Protein 8YOZ (pdb70)

InterPro domains:
  IPR027392 Transcription factor zinc-finger [PF13453] (6-44)

Nearest PDB structures (foldseek):
  7aea-assembly1_I  TM=7.384E-01  e=8.088E-01  Homo sapiens
  7fjj-assembly1_I  TM=7.318E-01  e=1.552E+00  Homo sapiens
  6dfa-assembly1_A  TM=6.530E-01  e=5.839E-01  Homo sapiens
  6dfb-assembly1_A  TM=6.591E-01  e=7.100E-01 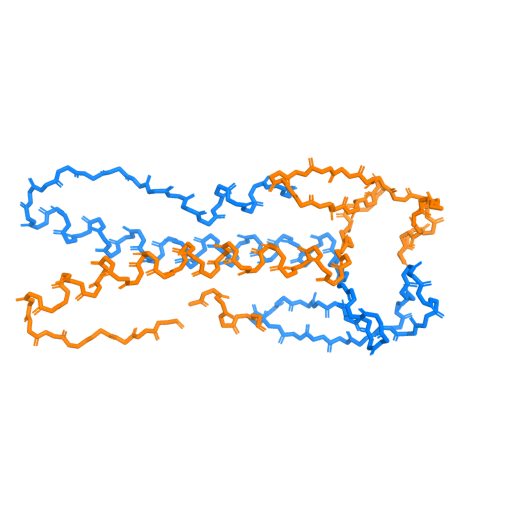 Homo sapiens
  3s3n-assembly1_A-2  TM=4.396E-01  e=8.454E+00  Human spumaretrovirus

Sequence (156 aa):
LLLCPNCQVGMREVERRGVLIDVCPQCGGVWLDKGELEKLLAEAEEVERRYEEELEGFYRKEGKPYKRKKGFMKLFDLFMPLLLCPNCQVGMREVERRGVLIDVCPQCGGVWLDKGELEKLLAEAEEVERRYEEELEGFYRKEGKPYKRKGFMKLF

Solvent-accessible surface area: 8675 Å² total; per-residue (Å²): 198,36,30,0,13,67,29,142,58,53,11,131,122,38,134,59,91,42,3,64,13,10,21,1,88,133,38,18,0,9,0,7,48,87,38,26,3,98,105,8,40,64,36,0,96,60,3,12,104,108,12,2,84,67,0,68,26,34,43,184,121,108,66,57,130,58,141,77,68,96,14,0,25,137,6,0,106,15,59,152,125,76,32,37,7,29,82,37,68,50,49,8,159,104,35,118,48,87,43,5,70,3,5,42,1,100,129,43,13,0,3,0,4,48,102,36,30,28,97,113,6,28,55,73,0,98,117,26,12,68,46,0,19,107,50,2,80,37,26,48,100,115,94,68,117,126,41,90,91,82,26,0,48,66,8,86

Foldseek 3Di:
DDADPPPRDAWDWDADPRQTWTARPPPGDIDGDPVSLVVVLVVLVVVLVVVQVVVVVVCVVVVHDDDRPCVSCVVSVVD/DDFDADPPPRDGWDWDQDPNATWTARPPPGDIDHDPVRVVVVLVVVVVVLVVVQVVVCVVCVVVVHHDDRDDDNVVD

Organism: Thermus thermophilus (strain ATCC 27634 / DSM 579 / HB8) (NCBI:txid300852)

B-factor: mean 45.54, std 9.5, range [27.09, 81.67]

Radius of gyration: 18.36 Å; Cα contacts (8 Å, |Δi|>4): 218; chains: 2; bounding box: 26×29×56 Å

Secondary structure (P-SEA, 3-state):
ccccccccbbbbbbbcccbbbbbccccbbbbbcaaaaaaaaaaaaaaaaaaaaaaaaaaaaacccccccaaaaaaaccc/cbbbbccccccbbbbbbcccbbbbbccccbbbbbcaaaaaaaaaaaaaaaaaaaaaaaaaaaaacbbbbcccccccc

Structure (mmCIF, N/CA/C/O backbone):
data_8YOZ
#
_entry.id   8YOZ
#
_cell.length_a   30.120
_cell.length_b   67.010
_cell.length_c   81.920
_cell.angle_alpha   90.000
_cell.angle_beta   90.000
_cell.angle_gamma   90.000
#
_symmetry.space_group_name_H-M   'P 21 21 21'
#
loop_
_entity.id
_entity.type
_entity.pdbx_description
1 polymer 'Transcription factor zinc-finger domain-containing protein'
2 non-polymer 'ZINC ION'
3 water water
#
loop_
_atom_site.group_PDB
_atom_site.id
_atom_site.type_symbol
_atom_site.label_atom_id
_atom_site.label_alt_id
_atom_site.label_comp_id
_atom_site.label_asym_id
_atom_site.label_entity_id
_atom_site.label_seq_id
_atom_site.pdbx_PDB_ins_code
_atom_site.Cartn_x
_atom_site.Cartn_y
_atom_site.Cartn_z
_atom_site.occupancy
_atom_site.B_iso_or_equiv
_atom_site.auth_seq_id
_atom_site.auth_comp_id
_atom_site.auth_asym_id
_atom_site.auth_atom_id
_atom_site.pdbx_PDB_model_num
ATOM 1 N N . LEU A 1 3 ? -2.62300 -13.16300 35.67500 1.000 57.07119 3 LEU A N 1
ATOM 2 C CA . LEU A 1 3 ? -2.91300 -13.78300 36.96000 1.000 37.96472 3 LEU A CA 1
ATOM 3 C C . LEU A 1 3 ? -4.42400 -13.74900 37.27900 1.000 42.31129 3 LEU A C 1
ATOM 4 O O . LEU A 1 3 ? -4.80500 -13.79300 38.45200 1.000 42.76889 3 LEU A O 1
ATOM 9 N N . LEU A 1 4 ? -5.25500 -13.71900 36.23000 1.000 41.72778 4 LEU A N 1
ATOM 10 C CA . LEU A 1 4 ? -6.71400 -13.67000 36.37000 1.000 40.21641 4 LEU A CA 1
ATOM 11 C C . LEU A 1 4 ? -7.27700 -15.08600 36.36200 1.000 43.70405 4 LEU A C 1
ATOM 12 O O . LEU A 1 4 ? -6.83700 -15.92600 35.57300 1.000 44.77513 4 LEU A O 1
ATOM 17 N N . LEU A 1 5 ? -8.28500 -15.34200 37.20400 1.000 40.58125 5 LEU A N 1
ATOM 18 C CA . LEU A 1 5 ? -8.81300 -16.69100 37.35600 1.000 45.52930 5 LEU A CA 1
ATOM 19 C C . LEU A 1 5 ? -9.91500 -16.98200 36.33700 1.000 37.75324 5 LEU A C 1
ATOM 20 O O . LEU A 1 5 ? -10.82100 -16.16500 36.13400 1.000 43.36054 5 LEU A O 1
ATOM 21 N N . CYS A 1 6 ? -9.84100 -18.16600 35.71500 1.000 44.33564 6 CYS A N 1
ATOM 22 C CA . CYS A 1 6 ? -10.88600 -18.61100 34.78700 1.000 40.22523 6 CYS A CA 1
ATOM 23 C C . CYS A 1 6 ? -12.21200 -18.73600 35.52200 1.000 46.78451 6 CYS A C 1
ATOM 24 O O . CYS A 1 6 ? -12.26800 -19.38800 36.57400 1.000 51.94197 6 CYS A O 1
ATOM 27 N N . PRO A 1 7 ? -13.29600 -18.14200 35.01900 1.000 44.89368 7 PRO A N 1
ATOM 28 C CA . PRO A 1 7 ? -14.58000 -18.29200 35.72000 1.000 45.53592 7 PRO A CA 1
ATOM 29 C C . PRO A 1 7 ? -15.07700 -19.72400 35.75100 1.000 51.27546 7 PRO A C 1
ATOM 30 O O . PRO A 1 7 ? -15.91900 -20.04900 36.59400 1.000 60.01286 7 PRO A O 1
ATOM 34 N N . ASN A 1 8 ? -14.59500 -20.59000 34.86000 1.000 52.80017 8 ASN A N 1
ATOM 35 C CA . ASN A 1 8 ? -14.91500 -22.02300 34.93300 1.000 54.80694 8 ASN A CA 1
ATOM 36 C C . ASN A 1 8 ? -13.96200 -22.72900 35.88300 1.000 55.94305 8 ASN A C 1
ATOM 37 O O . ASN A 1 8 ? -14.36800 -23.24000 36.93500 1.000 65.84273 8 ASN A O 1
ATOM 42 N N . CYS A 1 9 ? -12.69100 -22.77100 35.51700 1.000 52.94755 9 CYS A N 1
ATOM 43 C CA . CYS A 1 9 ? -11.75600 -23.72800 36.06900 1.000 55.71706 9 CYS A CA 1
ATOM 44 C C . CYS A 1 9 ? -11.03500 -23.22500 37.31000 1.000 57.49284 9 CYS A C 1
ATOM 45 O O . CYS A 1 9 ? -10.29100 -24.00100 37.92000 1.000 62.66654 9 CYS A O 1
ATOM 48 N N . GLN A 1 10 ? -11.22800 -21.95900 37.69100 1.000 53.28924 10 GLN A N 1
ATOM 49 C CA . GLN A 1 10 ? -10.57500 -21.38000 38.86900 1.000 59.17107 10 GLN A CA 1
ATOM 50 C C . GLN A 1 10 ? -9.05400 -21.53400 38.81200 1.000 54.01086 10 GLN A C 1
ATOM 51 O O . GLN A 1 10 ? -8.38700 -21.72400 39.83200 1.000 60.70833 10 GLN A O 1
ATOM 57 N N . VAL A 1 11 ? -8.49800 -21.44500 37.60600 1.000 54.26245 11 VAL A N 1
ATOM 58 C CA . VAL A 1 11 ? -7.06500 -21.56200 37.37800 1.000 49.73927 11 VAL A CA 1
ATOM 59 C C . VAL A 1 11 ? -6.57100 -20.31700 36.64600 1.000 51.69137 11 VAL A C 1
ATOM 60 O O . VAL A 1 11 ? -7.35100 -19.53500 36.09900 1.000 45.09237 11 VAL A O 1
ATOM 64 N N . GLY A 1 12 ? -5.25000 -20.14700 36.64400 1.000 45.17913 12 GLY A N 1
ATOM 65 C CA . GLY A 1 12 ? -4.65100 -18.98000 36.01400 1.000 46.45783 12 GLY A CA 1
ATOM 66 C C . GLY A 1 12 ? -4.75100 -19.04000 34.49600 1.000 48.94953 12 GLY A C 1
ATOM 67 O O . GLY A 1 12 ? -4.42200 -20.06100 33.87400 1.000 43.60535 12 GLY A O 1
ATOM 68 N N . MET A 1 13 ? -5.20200 -17.94000 33.88900 1.000 40.70433 13 MET A N 1
ATOM 69 C CA . MET A 1 13 ? -5.32100 -17.86100 32.44200 1.000 42.15731 13 MET A CA 1
ATOM 70 C C . MET A 1 13 ? -4.05800 -17.24600 31.84500 1.000 43.33446 13 MET A C 1
ATOM 71 O O . MET A 1 13 ? -3.37800 -16.44700 32.49100 1.000 46.12125 13 MET A O 1
ATOM 76 N N . ARG A 1 14 ? -3.75600 -17.62800 30.60400 1.000 43.07531 14 ARG A N 1
ATOM 77 C CA . ARG A 1 14 ? -2.57300 -17.17400 29.88200 1.000 40.26566 14 ARG A CA 1
ATOM 78 C C . ARG A 1 14 ? -2.88700 -15.99600 28.96400 1.000 42.48613 14 ARG A C 1
ATOM 79 O O . ARG A 1 14 ? -3.99100 -15.87700 28.42500 1.000 39.85036 14 ARG A O 1
ATOM 87 N N . GLU A 1 15 ? -1.88300 -15.14100 28.76800 1.000 36.64029 15 GLU A N 1
ATOM 88 C CA . GLU A 1 15 ? -2.01700 -13.90400 28.00700 1.000 38.47597 15 GLU A CA 1
ATOM 89 C C . GLU A 1 15 ? -1.52400 -14.09400 26.57800 1.000 40.30363 15 GLU A C 1
ATOM 90 O O . GLU A 1 15 ? -0.38900 -14.54300 26.35500 1.000 37.36034 15 GLU A O 1
ATOM 96 N N . VAL A 1 16 ? -2.36600 -13.70700 25.62200 1.000 33.89554 16 VAL A N 1
ATOM 97 C CA . VAL A 1 16 ? -2.09200 -13.78300 24.19500 1.000 38.09175 16 VAL A CA 1
ATOM 98 C C . VAL A 1 16 ? -2.36100 -12.40600 23.59500 1.000 42.16328 16 VAL A C 1
ATOM 99 O O . VAL A 1 16 ? -3.40700 -11.79700 23.85500 1.000 37.74923 16 VAL A O 1
ATOM 103 N N . GLU A 1 17 ? -1.41000 -11.90100 22.82300 1.000 37.39729 17 GLU A N 1
ATOM 104 C CA . GLU A 1 17 ? -1.50200 -10.58500 22.19600 1.000 34.30779 17 GLU A CA 1
ATOM 105 C C . GLU A 1 17 ? -1.57600 -10.75000 20.68100 1.000 45.09780 17 GLU A C 1
ATOM 106 O O . GLU A 1 17 ? -0.66400 -11.31700 20.06900 1.000 38.03172 17 GLU A O 1
ATOM 112 N N . ARG A 1 18 ? -2.64700 -10.22800 20.08300 1.000 38.15213 18 ARG A N 1
ATOM 113 C CA . ARG A 1 18 ? -2.90000 -10.30200 18.64700 1.000 48.95125 18 ARG A CA 1
ATOM 114 C C . ARG A 1 18 ? -3.26200 -8.90500 18.17100 1.000 47.14744 18 ARG A C 1
ATOM 115 O O . ARG A 1 18 ? -4.24400 -8.32300 18.65100 1.000 41.63442 18 ARG A O 1
ATOM 120 N N . ARG A 1 19 ? -2.45500 -8.36200 17.25500 1.000 50.71770 19 ARG A N 1
ATOM 121 C CA . ARG A 1 19 ? -2.69600 -7.03900 16.68000 1.000 47.87962 19 ARG A CA 1
ATOM 122 C C . ARG A 1 19 ? -2.93900 -6.00100 17.77900 1.000 44.78021 19 ARG A C 1
ATOM 123 O O . ARG A 1 19 ? -3.77000 -5.10100 17.64500 1.000 51.22822 19 ARG A O 1
ATOM 126 N N . GLY A 1 20 ? -2.21900 -6.13500 18.89500 1.000 43.30831 20 GLY A N 1
ATOM 127 C CA . GLY A 1 20 ? -2.38300 -5.22000 20.00400 1.000 45.61022 20 GLY A CA 1
ATOM 128 C C . GLY A 1 20 ? -3.50800 -5.54800 20.97200 1.000 43.54884 20 GLY A C 1
ATOM 129 O O . GLY A 1 20 ? -3.58600 -4.92600 22.03800 1.000 49.55928 20 GLY A O 1
ATOM 130 N N . VAL A 1 21 ? -4.37700 -6.49600 20.64800 1.000 41.23627 21 VAL A N 1
ATOM 131 C CA . VAL A 1 21 ? -5.46100 -6.89000 21.54400 1.000 37.16372 21 VAL A CA 1
ATOM 132 C C . VAL A 1 21 ? -4.94200 -7.96200 22.48500 1.000 37.72285 21 VAL A C 1
ATOM 133 O O . VAL A 1 21 ? -4.42600 -8.98600 22.02900 1.000 38.93099 21 VAL A O 1
ATOM 137 N N . LEU A 1 22 ? -5.09700 -7.74100 23.79400 1.000 34.39954 22 LEU A N 1
ATOM 138 C CA . LEU A 1 22 ? -4.73900 -8.72900 24.80600 1.000 31.83442 22 LEU A CA 1
ATOM 139 C C . LEU A 1 22 ? -5.94400 -9.60800 25.10400 1.000 39.23079 22 LEU A C 1
ATOM 140 O O . LEU A 1 22 ? -6.97600 -9.10100 25.54600 1.000 33.89225 22 LEU A O 1
ATOM 145 N N . ILE A 1 23 ? -5.80800 -10.91500 24.88700 1.000 35.35727 23 ILE A N 1
ATOM 146 C CA . ILE A 1 23 ? -6.87400 -11.87300 25.14000 1.000 35.79227 23 ILE A CA 1
ATOM 147 C C . ILE A 1 23 ? -6.37600 -12.84700 26.20400 1.000 41.18088 23 ILE A C 1
ATOM 148 O O . ILE A 1 23 ? -5.23100 -13.31100 26.13800 1.000 37.71377 23 ILE A O 1
ATOM 153 N N . ASP A 1 24 ? -7.20200 -13.11100 27.21600 1.000 32.07567 24 ASP A N 1
ATOM 154 C CA . ASP A 1 24 ? -6.88000 -14.12200 28.21400 1.000 31.85318 24 ASP A CA 1
ATOM 155 C C . ASP A 1 24 ? -7.51100 -15.44900 27.79800 1.000 39.69687 24 ASP A C 1
ATOM 156 O O . ASP A 1 24 ? -8.70300 -15.50400 27.48300 1.000 35.07232 24 ASP A O 1
ATOM 161 N N . VAL A 1 25 ? -6.71800 -16.52000 27.81000 1.000 37.63856 25 VAL A N 1
ATOM 162 C CA . VAL A 1 25 ? -7.15300 -17.83000 27.32200 1.000 36.77417 25 VAL A CA 1
ATOM 163 C C . VAL A 1 25 ? -6.95900 -18.84800 28.43800 1.000 40.23850 25 VAL A C 1
ATOM 164 O O . VAL A 1 25 ? -5.84100 -19.01300 28.93800 1.000 41.93288 25 VAL A O 1
ATOM 168 N N . CYS A 1 26 ? -8.03200 -19.54200 28.82700 1.000 35.72182 26 CYS A N 1
ATOM 169 C CA . CYS A 1 26 ? -7.86900 -20.63600 29.79100 1.000 37.61505 26 CYS A CA 1
ATOM 170 C C . CYS A 1 26 ? -7.20400 -21.82000 29.09900 1.000 45.36083 26 CYS A C 1
ATOM 171 O O . CYS A 1 26 ? -7.69500 -22.27300 28.05500 1.000 46.03471 26 CYS A O 1
ATOM 174 N N . PRO A 1 27 ? -6.08300 -22.33500 29.61500 1.000 47.77410 27 PRO A N 1
ATOM 175 C CA . PRO A 1 27 ? -5.41900 -23.46400 28.95300 1.000 47.39321 27 PRO A CA 1
ATOM 176 C C . PRO A 1 27 ? -6.09800 -24.79600 29.20700 1.000 49.14724 27 PRO A C 1
ATOM 177 O O . PRO A 1 27 ? -5.77800 -25.77400 28.51700 1.000 54.65250 27 PRO A O 1
ATOM 181 N N . GLN A 1 28 ? -7.01600 -24.86700 30.16900 1.000 42.13339 28 GLN A N 1
ATOM 182 C CA . GLN A 1 28 ? -7.76900 -26.09200 30.41200 1.000 50.69233 28 GLN A CA 1
ATOM 183 C C . GLN A 1 28 ? -8.99800 -26.18700 29.50900 1.000 51.88280 28 GLN A C 1
ATOM 184 O O . GLN A 1 28 ? -9.09000 -27.09700 28.67700 1.000 52.58373 28 GLN A O 1
ATOM 190 N N . CYS A 1 29 ? -9.94500 -25.25100 29.65900 1.000 48.55506 29 CYS A N 1
ATOM 191 C CA . CYS A 1 29 ? -11.21500 -25.30100 28.94300 1.000 44.07557 29 CYS A CA 1
ATOM 192 C C . CYS A 1 29 ? -11.20700 -24.51200 27.64700 1.000 49.73913 29 CYS A C 1
ATOM 193 O O . CYS A 1 29 ? -12.08100 -24.73500 26.79900 1.000 46.90280 29 CYS A O 1
ATOM 196 N N . GLY A 1 30 ? -10.25200 -23.60600 27.46800 1.000 43.98062 30 GLY A N 1
ATOM 197 C CA . GLY A 1 30 ? -10.12900 -22.89700 26.22100 1.000 44.26086 30 GLY A CA 1
ATOM 198 C C . GLY A 1 30 ? -11.06700 -21.73200 26.05300 1.000 39.91352 30 GLY A C 1
ATOM 199 O O . GLY A 1 30 ? -11.12000 -21.16500 24.96000 1.000 42.09643 30 GLY A O 1
ATOM 200 N N . GLY A 1 31 ? -11.81900 -21.36200 27.08600 1.000 38.63070 31 GLY A N 1
ATOM 201 C CA . GLY A 1 31 ? -12.59300 -20.14100 27.02000 1.000 34.98381 31 GLY A CA 1
ATOM 202 C C . GLY A 1 31 ? -11.69300 -18.92500 26.96700 1.000 35.49342 31 GLY A C 1
ATOM 203 O O . GLY A 1 31 ? -10.50500 -18.99100 27.29100 1.000 39.11117 31 GLY A O 1
ATOM 204 N N . VAL A 1 32 ? -12.26900 -17.78800 26.57100 1.000 30.53254 32 VAL A N 1
ATOM 205 C CA . VAL A 1 32 ? -11.51200 -16.54900 26.45200 1.000 33.16974 32 VAL A CA 1
ATOM 206 C C . VAL A 1 32 ? -12.21100 -15.43000 27.20800 1.000 35.88334 32 VAL A C 1
ATOM 207 O O . VAL A 1 32 ? -13.44600 -15.35500 27.24300 1.000 30.60991 32 VAL A O 1
ATOM 211 N N . TRP A 1 33 ? -11.38800 -14.55100 27.80400 1.000 28.67187 33 TRP A N 1
ATOM 212 C CA . TRP A 1 33 ? -11.80700 -13.37100 28.55900 1.000 28.68632 33 TRP A CA 1
ATOM 213 C C . TRP A 1 33 ? -11.21600 -12.13400 27.90000 1.000 31.45223 33 TRP A C 1
ATOM 214 O O . TRP A 1 33 ? -10.00400 -12.08000 27.64700 1.000 29.32461 33 TRP A O 1
ATOM 225 N N . LEU A 1 34 ? -12.05400 -11.14200 27.63100 1.000 27.52273 34 LEU A N 1
ATOM 226 C CA . LEU A 1 34 ? -11.59500 -9.83800 27.15700 1.000 30.28834 34 LEU A CA 1
ATOM 227 C C . LEU A 1 34 ? -12.01400 -8.77400 28.15900 1.000 31.70022 34 LEU A C 1
ATOM 228 O O . LEU A 1 34 ? -13.21000 -8.59400 28.41900 1.000 33.01458 34 LEU A O 1
ATOM 233 N N . ASP A 1 35 ? -11.03500 -8.07300 28.71900 1.000 30.64586 35 ASP A N 1
ATOM 234 C CA . ASP A 1 35 ? -11.35300 -6.88500 29.50100 1.000 33.69378 35 ASP A CA 1
ATOM 235 C C . ASP A 1 35 ? -12.06800 -5.89600 28.58800 1.000 36.76880 35 ASP A C 1
ATOM 236 O O . ASP A 1 35 ? -11.84100 -5.87900 27.38300 1.000 32.36254 35 ASP A O 1
ATOM 241 N N . LYS A 1 36 ? -12.94300 -5.07200 29.17000 1.000 34.90551 36 LYS A N 1
ATOM 242 C CA . LYS A 1 36 ? -13.69800 -4.09800 28.38500 1.000 36.02251 36 LYS A CA 1
ATOM 243 C C . LYS A 1 36 ? -12.79100 -3.28700 27.47000 1.000 35.63698 36 LYS A C 1
ATOM 244 O O . LYS A 1 36 ? -13.12300 -3.05200 26.30300 1.000 35.74118 36 LYS A O 1
ATOM 250 N N . GLY A 1 37 ? -11.63000 -2.86400 27.97700 1.000 36.72485 37 GLY A N 1
ATOM 251 C CA . GLY A 1 37 ? -10.72100 -2.09100 27.14600 1.000 34.51512 37 GLY A CA 1
ATOM 252 C C . GLY A 1 37 ? -10.17000 -2.87300 25.97500 1.000 34.89189 37 GLY A C 1
ATOM 253 O O . GLY A 1 37 ? -9.95100 -2.31000 24.89300 1.000 39.01031 37 GLY A O 1
ATOM 254 N N . GLU A 1 38 ? -9.93100 -4.17100 26.16200 1.000 32.88735 38 GLU A N 1
ATOM 255 C CA . GLU A 1 38 ? -9.42900 -4.98500 25.06000 1.000 35.67633 38 GLU A CA 1
ATOM 256 C C . GLU A 1 38 ? -10.53300 -5.24600 24.04900 1.000 32.62793 38 GLU A C 1
ATOM 257 O O . GLU A 1 38 ? -10.28600 -5.23700 22.84000 1.000 33.79192 38 GLU A O 1
ATOM 263 N N . LEU A 1 39 ? -11.77200 -5.44500 24.52500 1.000 29.37601 39 LEU A N 1
ATOM 264 C CA . LEU A 1 39 ? -12.89700 -5.60200 23.61100 1.000 27.58454 39 LEU A CA 1
ATOM 265 C C . LEU A 1 39 ? -13.05800 -4.37800 22.72600 1.000 32.87197 39 LEU A C 1
ATOM 266 O O . LEU A 1 39 ? -13.33800 -4.50400 21.52600 1.000 34.31969 39 LEU A O 1
ATOM 271 N N . GLU A 1 40 ? -12.89800 -3.18100 23.30200 1.000 31.26327 40 GLU A N 1
ATOM 272 C CA . GLU A 1 40 ? -12.94300 -1.97100 22.49300 1.000 36.48694 40 GLU A CA 1
ATOM 273 C C . GLU A 1 40 ? -11.89900 -2.01700 21.38100 1.000 40.84013 40 GLU A C 1
ATOM 274 O O . GLU A 1 40 ? -12.20500 -1.69300 20.22500 1.000 34.68479 40 GLU A O 1
ATOM 280 N N . LYS A 1 41 ? -10.67200 -2.45900 21.70400 1.000 38.40822 41 LYS A N 1
ATOM 281 C CA . LYS A 1 41 ? -9.61000 -2.52000 20.69800 1.000 32.30248 41 LYS A CA 1
ATOM 282 C C . LYS A 1 41 ? -9.92900 -3.54200 19.62100 1.000 36.19616 41 LYS A C 1
ATOM 283 O O . LYS A 1 41 ? -9.61600 -3.33000 18.44600 1.000 35.12525 41 LYS A O 1
ATOM 289 N N . LEU A 1 42 ? -10.53100 -4.67100 20.00200 1.000 33.52149 42 LEU A N 1
ATOM 290 C CA . LEU A 1 42 ? -10.91300 -5.65700 18.99700 1.000 31.42560 42 LEU A CA 1
ATOM 291 C C . LEU A 1 42 ? -11.94600 -5.09100 18.02800 1.000 36.46008 42 LEU A C 1
ATOM 292 O O . LEU A 1 42 ? -11.84200 -5.29100 16.80900 1.000 35.10295 42 LEU A O 1
ATOM 297 N N . LEU A 1 43 ? -12.93700 -4.36000 18.54400 1.000 36.28377 43 LEU A N 1
ATOM 298 C CA . LEU A 1 43 ? -13.95500 -3.78100 17.67300 1.000 37.23430 43 LEU A CA 1
ATOM 299 C C . LEU A 1 43 ? -13.35900 -2.74200 16.73400 1.000 37.47503 43 LEU A C 1
ATOM 300 O O . LEU A 1 43 ? -13.76100 -2.64300 15.56500 1.000 37.62521 43 LEU A O 1
ATOM 305 N N . ALA A 1 44 ? -12.39000 -1.96900 17.21700 1.000 37.35985 44 ALA A N 1
ATOM 306 C CA . ALA A 1 44 ? -11.72700 -0.99000 16.36000 1.000 40.50414 44 ALA A CA 1
ATOM 307 C C . ALA A 1 44 ? -10.93500 -1.67000 15.25000 1.000 39.34809 44 ALA A C 1
ATOM 308 O O . ALA A 1 44 ? -10.88300 -1.16500 14.12400 1.000 39.03932 44 ALA A O 1
ATOM 310 N N . GLU A 1 45 ? -10.28600 -2.80100 15.55100 1.000 37.81424 45 GLU A N 1
ATOM 311 C CA . GLU A 1 45 ? -9.52100 -3.50400 14.51900 1.000 40.12959 45 GLU A CA 1
ATOM 312 C C . GLU A 1 45 ? -10.43300 -4.13300 13.47200 1.000 41.34366 45 GLU A C 1
ATOM 313 O O . GLU A 1 45 ? -10.11900 -4.10900 12.27600 1.000 38.52097 45 GLU A O 1
ATOM 319 N N . ALA A 1 46 ? -11.54600 -4.73100 13.89500 1.000 38.16312 46 ALA A N 1
ATOM 320 C CA . ALA A 1 46 ? -12.48400 -5.27700 12.92000 1.000 39.11593 46 ALA A CA 1
ATOM 321 C C . ALA A 1 46 ? -13.00400 -4.17900 12.00700 1.000 39.94578 46 ALA A C 1
ATOM 322 O O . ALA A 1 46 ? -13.21900 -4.40100 10.80900 1.000 35.75724 46 ALA A O 1
ATOM 324 N N . GLU A 1 47 ? -13.20100 -2.98100 12.55700 1.000 35.80799 47 GLU A N 1
ATOM 325 C CA . GLU A 1 47 ? -13.68300 -1.87000 11.74900 1.000 39.00722 47 GLU A CA 1
ATOM 326 C C . GLU A 1 47 ? -12.64800 -1.45000 10.71800 1.000 40.00277 47 GLU A C 1
ATOM 327 O O . GLU A 1 47 ? -13.00000 -1.12600 9.58000 1.000 38.89993 47 GLU A O 1
ATOM 333 N N . GLU A 1 48 ? -11.36400 -1.46900 11.08500 1.000 35.59805 48 GLU A N 1
ATOM 334 C CA . GLU A 1 48 ? -10.33100 -1.09200 10.12000 1.000 38.04564 48 GLU A CA 1
ATOM 335 C C . GLU A 1 48 ? -10.17800 -2.14600 9.02700 1.000 41.73475 48 GLU A C 1
ATOM 336 O O . GLU A 1 48 ? -9.98900 -1.81000 7.84500 1.000 38.93859 48 GLU A O 1
ATOM 342 N N . VAL A 1 49 ? -10.25100 -3.42800 9.39400 1.000 36.51760 49 VAL A N 1
ATOM 343 C CA . VAL A 1 49 ? -10.18200 -4.48700 8.38800 1.000 36.38782 49 VAL A CA 1
ATOM 344 C C . VAL A 1 49 ? -11.35800 -4.37500 7.42400 1.000 40.84385 49 VAL A C 1
ATOM 345 O O . VAL A 1 49 ? -11.19500 -4.45400 6.20000 1.000 38.26252 49 VAL A O 1
ATOM 349 N N . GLU A 1 50 ? -12.56300 -4.18100 7.96600 1.000 33.71862 50 GLU A N 1
ATOM 350 C CA . GLU A 1 50 ? -13.73300 -4.00400 7.11300 1.000 38.30778 50 GLU A CA 1
ATOM 351 C C . GLU A 1 50 ? -13.58600 -2.78100 6.21100 1.000 38.10180 50 GLU A C 1
ATOM 352 O O . GLU A 1 50 ? -13.90000 -2.84000 5.01600 1.000 38.35839 50 GLU A O 1
ATOM 358 N N . ARG A 1 51 ? -13.12300 -1.66000 6.77100 1.000 33.26300 51 ARG A N 1
ATOM 359 C CA . ARG A 1 51 ? -12.98000 -0.42900 5.99400 1.000 39.97136 51 ARG A CA 1
ATOM 360 C C . ARG A 1 51 ? -12.04900 -0.61600 4.80400 1.000 41.94959 51 ARG A C 1
ATOM 361 O O . ARG A 1 51 ? -12.30400 -0.07200 3.72600 1.000 40.17938 51 ARG A O 1
ATOM 369 N N . ARG A 1 52 ? -10.95700 -1.37500 4.97700 1.000 40.05726 52 ARG A N 1
ATOM 370 C CA . ARG A 1 52 ? -10.00800 -1.55000 3.88000 1.000 41.63660 52 ARG A CA 1
ATOM 371 C C . ARG A 1 52 ? -10.61700 -2.36300 2.74200 1.000 43.22500 52 ARG A C 1
ATOM 372 O O . ARG A 1 52 ? -10.39100 -2.05300 1.56100 1.000 39.17764 52 ARG A O 1
ATOM 380 N N . TYR A 1 53 ? -11.39200 -3.40500 3.07200 1.000 39.48880 53 TYR A N 1
ATOM 381 C CA . TYR A 1 53 ? -12.07200 -4.18300 2.03600 1.000 40.54050 53 TYR A CA 1
ATOM 382 C C . TYR A 1 53 ? -13.10500 -3.34400 1.29200 1.000 40.14719 53 TYR A C 1
ATOM 383 O O . TYR A 1 53 ? -13.21400 -3.42500 0.06200 1.000 38.26969 53 TYR A O 1
ATOM 392 N N . GLU A 1 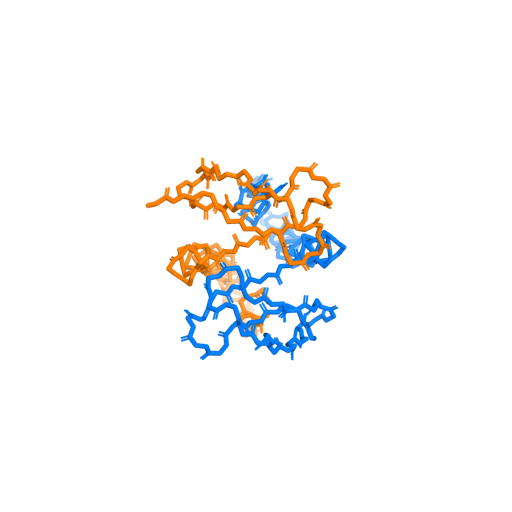54 ? -13.88400 -2.54500 2.02400 1.000 33.57196 54 GLU A N 1
ATOM 393 C CA . GLU A 1 54 ? -15.00900 -1.83900 1.42000 1.000 39.43868 54 GLU A CA 1
ATOM 394 C C . GLU A 1 54 ? -14.53100 -0.69300 0.53500 1.000 43.06137 54 GLU A C 1
ATOM 395 O O . GLU A 1 54 ? -15.15100 -0.39400 -0.49500 1.000 40.27406 54 GLU A O 1
ATOM 401 N N . GLU A 1 55 ? -13.43500 -0.03200 0.91900 1.000 41.38653 55 GLU A N 1
ATOM 402 C CA . GLU A 1 55 ? -12.90900 1.04100 0.07600 1.000 43.43661 55 GLU A CA 1
ATOM 403 C C . GLU A 1 55 ? -12.34900 0.49900 -1.23400 1.000 39.55601 55 GLU A C 1
ATOM 404 O O . GLU A 1 55 ? -12.56100 1.09900 -2.29400 1.000 40.89755 55 GLU A O 1
ATOM 410 N N . GLU A 1 56 ? -11.61600 -0.61900 -1.18700 1.000 39.85595 56 GLU A N 1
ATOM 411 C CA . GLU A 1 56 ? -11.14500 -1.22400 -2.43400 1.000 41.04866 56 GLU A CA 1
ATOM 412 C C . GLU A 1 56 ? -12.31500 -1.62700 -3.32900 1.000 42.19633 56 GLU A C 1
ATOM 413 O O . GLU A 1 56 ? -12.30200 -1.36200 -4.53500 1.000 41.13193 56 GLU A O 1
ATOM 419 N N . LEU A 1 57 ? -13.34500 -2.26100 -2.76100 1.000 38.55830 57 LEU A N 1
ATOM 420 C CA . LEU A 1 57 ? -14.50300 -2.64700 -3.57900 1.000 39.08119 57 LEU A CA 1
ATOM 421 C C . LEU A 1 57 ? -15.25300 -1.42800 -4.11100 1.000 40.96307 57 LEU A C 1
ATOM 422 O O . LEU A 1 57 ? -15.74200 -1.44100 -5.24700 1.000 41.72212 57 LEU A O 1
ATOM 427 N N . GLU A 1 58 ? -15.37100 -0.37100 -3.30500 1.000 41.54407 58 GLU A N 1
ATOM 428 C CA . GLU A 1 58 ? -16.03400 0.85000 -3.76300 1.000 41.64563 58 GLU A CA 1
ATOM 429 C C . GLU A 1 58 ? -15.34500 1.42200 -4.98400 1.000 43.69723 58 GLU A C 1
ATOM 430 O O . GLU A 1 58 ? -16.00300 1.92100 -5.90400 1.000 42.34141 58 GLU A O 1
ATOM 436 N N . GLY A 1 59 ? -14.01600 1.35500 -5.01200 1.000 43.09815 59 GLY A N 1
ATOM 437 C CA . GLY A 1 59 ? -13.29400 1.83000 -6.17900 1.000 40.69441 59 GLY A CA 1
ATOM 438 C C . GLY A 1 59 ? -13.55700 0.99800 -7.41900 1.000 41.80964 59 GLY A C 1
ATOM 439 O O . GLY A 1 59 ? -13.77300 1.54600 -8.50100 1.000 45.47350 59 GLY A O 1
ATOM 440 N N . PHE A 1 60 ? -13.54400 -0.33200 -7.28500 1.000 41.08693 60 PHE A N 1
ATOM 441 C CA . PHE A 1 60 ? -13.76200 -1.18600 -8.45400 1.000 42.33422 60 PHE A CA 1
ATOM 442 C C . PHE A 1 60 ? -15.14400 -0.96300 -9.06300 1.000 43.12583 60 PHE A C 1
ATOM 443 O O . PHE A 1 60 ? -15.28900 -0.89100 -10.29300 1.000 44.79638 60 PHE A O 1
ATOM 451 N N . TYR A 1 61 ? -16.17200 -0.87400 -8.22000 1.000 41.54315 61 TYR A N 1
ATOM 452 C CA . TYR A 1 61 ? -17.53200 -0.63600 -8.70700 1.000 42.31016 61 TYR A CA 1
ATOM 453 C C . TYR A 1 61 ? -17.64700 0.72800 -9.36900 1.000 43.81710 61 TYR A C 1
ATOM 454 O O . TYR A 1 61 ? -18.34500 0.88100 -10.38200 1.000 50.33140 61 TYR A O 1
ATOM 463 N N . ARG A 1 62 ? -16.98600 1.73800 -8.80200 1.000 42.86025 62 ARG A N 1
ATOM 464 C CA . ARG A 1 62 ? -17.04100 3.07200 -9.39100 1.000 46.72298 62 ARG A CA 1
ATOM 465 C C . ARG A 1 62 ? -16.40100 3.09200 -10.77100 1.000 49.13910 62 ARG A C 1
ATOM 466 O O . ARG A 1 62 ? -16.89800 3.76200 -11.68200 1.000 49.88597 62 ARG A O 1
ATOM 474 N N . LYS A 1 63 ? -15.29000 2.37100 -10.95000 1.000 45.09854 63 LYS A N 1
ATOM 475 C CA . LYS A 1 63 ? -14.66900 2.34900 -12.27200 1.000 49.23585 63 LYS A CA 1
ATOM 476 C C . LYS A 1 63 ? -15.49700 1.56600 -13.29000 1.000 51.79746 63 LYS A C 1
ATOM 477 O O . LYS A 1 63 ? -15.39000 1.83000 -14.49200 1.000 54.61165 63 LYS A O 1
ATOM 481 N N . GLU A 1 64 ? -16.31800 0.62000 -12.84800 1.000 52.37317 64 GLU A N 1
ATOM 482 C CA . GLU A 1 64 ? -17.19600 -0.12300 -13.74500 1.000 54.08262 64 GLU A CA 1
ATOM 483 C C . GLU A 1 64 ? -18.57300 0.51700 -13.88400 1.000 52.74197 64 GLU A C 1
ATOM 484 O O . GLU A 1 64 ? -19.41000 0.00300 -14.63300 1.000 58.25778 64 GLU A O 1
ATOM 490 N N . GLY A 1 65 ? -18.82500 1.60800 -13.16200 1.000 54.17802 65 GLY A N 1
ATOM 491 C CA . GLY A 1 65 ? -20.11400 2.27500 -13.18800 1.000 52.70911 65 GLY A CA 1
ATOM 492 C C . GLY A 1 65 ? -21.25900 1.42900 -12.68800 1.000 54.01466 65 GLY A C 1
ATOM 493 O O . GLY A 1 65 ? -22.38400 1.57300 -13.18000 1.000 55.75047 65 GLY A O 1
ATOM 494 N N . LYS A 1 66 ? -21.00200 0.53000 -11.73600 1.000 48.39906 66 LYS A N 1
ATOM 495 C CA . LYS A 1 66 ? -22.08000 -0.25800 -11.14900 1.000 53.64564 66 LYS A CA 1
ATOM 496 C C . LYS A 1 66 ? -22.40500 0.24300 -9.75000 1.000 48.81992 66 LYS A C 1
ATOM 497 O O . LYS A 1 66 ? -21.49300 0.58900 -8.98600 1.000 47.63561 66 LYS A O 1
ATOM 500 N N . PRO A 1 67 ? -23.69200 0.31600 -9.40600 1.000 46.33266 67 PRO A N 1
ATOM 501 C CA . PRO A 1 67 ? -24.07400 0.76200 -8.05900 1.000 43.28878 67 PRO A CA 1
ATOM 502 C C . PRO A 1 67 ? -23.55700 -0.17300 -6.97600 1.000 45.81643 67 PRO A C 1
ATOM 503 O O . PRO A 1 67 ? -23.49900 -1.39200 -7.15500 1.000 46.64605 67 PRO A O 1
ATOM 507 N N . TYR A 1 68 ? -23.20400 0.41500 -5.83100 1.000 40.74843 68 TYR A N 1
ATOM 508 C CA . TYR A 1 68 ? -22.67000 -0.35800 -4.71200 1.000 39.57257 68 TYR A CA 1
ATOM 509 C C . TYR A 1 68 ? -23.10200 0.24700 -3.38200 1.000 41.16705 68 TYR A C 1
ATOM 510 O O . TYR A 1 68 ? -22.96300 1.45700 -3.17000 1.000 41.57510 68 TYR A O 1
ATOM 519 N N . LYS A 1 69 ? -23.60200 -0.61200 -2.48700 1.000 43.11305 69 LYS A N 1
ATOM 520 C CA . LYS A 1 69 ? -23.92100 -0.27700 -1.10100 1.000 40.02750 69 LYS A CA 1
ATOM 521 C C . LYS A 1 69 ? -23.08800 -1.14800 -0.17300 1.000 42.09611 69 LYS A C 1
ATOM 522 O O . LYS A 1 69 ? -23.07800 -2.37600 -0.31900 1.000 40.68808 69 LYS A O 1
ATOM 526 N N . ARG A 1 70 ? -22.40800 -0.51700 0.78300 1.000 39.15593 70 ARG A N 1
ATOM 527 C CA . ARG A 1 70 ? -21.48800 -1.23200 1.65700 1.000 43.69820 70 ARG A CA 1
ATOM 528 C C . ARG A 1 70 ? -22.21300 -2.35400 2.39300 1.000 48.10790 70 ARG A C 1
ATOM 529 O O . ARG A 1 70 ? -23.36800 -2.20700 2.79800 1.000 46.78642 70 ARG A O 1
ATOM 537 N N . LYS A 1 71 ? -21.53400 -3.49700 2.52500 1.000 41.08458 71 LYS A N 1
ATOM 538 C CA . LYS A 1 71 ? -22.09400 -4.70200 3.12500 1.000 41.54669 71 LYS A CA 1
ATOM 539 C C . LYS A 1 71 ? -22.02100 -4.66700 4.64300 1.000 45.18518 71 LYS A C 1
ATOM 540 O O . LYS A 1 71 ? -22.85000 -5.29100 5.31200 1.000 46.63493 71 LYS A O 1
ATOM 546 N N . LYS A 1 72 ? -21.03600 -3.94800 5.18100 1.000 40.30425 72 LYS A N 1
ATOM 547 C CA . LYS A 1 72 ? -20.78100 -3.84200 6.62600 1.000 42.97138 72 LYS A CA 1
ATOM 548 C C . LYS A 1 72 ? -20.84800 -5.20800 7.31700 1.000 46.20570 72 LYS A C 1
ATOM 549 O O . LYS A 1 72 ? -21.47400 -5.36900 8.36800 1.000 42.91158 72 LYS A O 1
ATOM 555 N N . GLY A 1 73 ? -20.16000 -6.19400 6.73900 1.000 38.19242 73 GLY A N 1
ATOM 556 C CA . GLY A 1 73 ? -20.34900 -7.57300 7.16800 1.000 40.67600 73 GLY A CA 1
ATOM 557 C C . GLY A 1 73 ? -19.72700 -7.88400 8.51500 1.000 42.15248 73 GLY A C 1
ATOM 558 O O . GLY A 1 73 ? -20.26600 -8.68700 9.28400 1.000 41.56467 73 GLY A O 1
ATOM 559 N N . PHE A 1 74 ? -18.58000 -7.27800 8.81800 1.000 36.98301 74 PHE A N 1
ATOM 560 C CA . PHE A 1 74 ? -17.94400 -7.53900 10.10800 1.000 40.41520 74 PHE A CA 1
ATOM 561 C C . PHE A 1 74 ? -18.71600 -6.89200 11.24100 1.000 45.94127 74 PHE A C 1
ATOM 562 O O . PHE A 1 74 ? -18.95500 -7.51300 12.28400 1.000 45.92669 74 PHE A O 1
ATOM 570 N N . MET A 1 75 ? -19.09600 -5.62900 11.06600 1.000 47.09385 75 MET A N 1
ATOM 571 C CA . MET A 1 75 ? -19.67900 -4.90800 12.18800 1.000 44.64249 75 MET A CA 1
ATOM 572 C C . MET A 1 75 ? -21.10000 -5.38800 12.45300 1.000 44.68205 75 MET A C 1
ATOM 573 O O . MET A 1 75 ? -21.57600 -5.30900 13.58700 1.000 49.32570 75 MET A O 1
ATOM 578 N N . LYS A 1 76 ? -21.78100 -5.91200 11.42900 1.000 43.07407 76 LYS A N 1
ATOM 579 C CA . LYS A 1 76 ? -23.06600 -6.56400 11.65900 1.000 46.34089 76 LYS A CA 1
ATOM 580 C C . LYS A 1 76 ? -22.91400 -7.75000 12.60100 1.000 50.90377 76 LYS A C 1
ATOM 581 O O . LYS A 1 76 ? -23.75900 -7.97000 13.47700 1.000 50.43919 76 LYS A O 1
ATOM 587 N N . LEU A 1 77 ? -21.84100 -8.52400 12.44000 1.000 48.56425 77 LEU A N 1
ATOM 588 C CA . LEU A 1 77 ? -21.57600 -9.61100 13.37500 1.000 47.73068 77 LEU A CA 1
ATOM 589 C C . LEU A 1 77 ? -21.10400 -9.07700 14.72300 1.000 47.23302 77 LEU A C 1
ATOM 590 O O . LEU A 1 77 ? -21.61700 -9.47900 15.77400 1.000 45.78239 77 LEU A O 1
ATOM 595 N N . PHE A 1 78 ? -20.14600 -8.14400 14.71800 1.000 37.41025 78 PHE A N 1
ATOM 596 C CA . PHE A 1 78 ? -19.51900 -7.73800 15.98100 1.000 46.31627 78 PHE A CA 1
ATOM 597 C C . PHE A 1 78 ? -20.30500 -6.68600 16.76200 1.000 45.48455 78 PHE A C 1
ATOM 598 O O . PHE A 1 78 ? -19.94300 -6.40400 17.91100 1.000 53.40280 78 PHE A O 1
ATOM 606 N N . ASP A 1 79 ? -21.37500 -6.11500 16.20100 1.000 48.35279 79 ASP A N 1
ATOM 60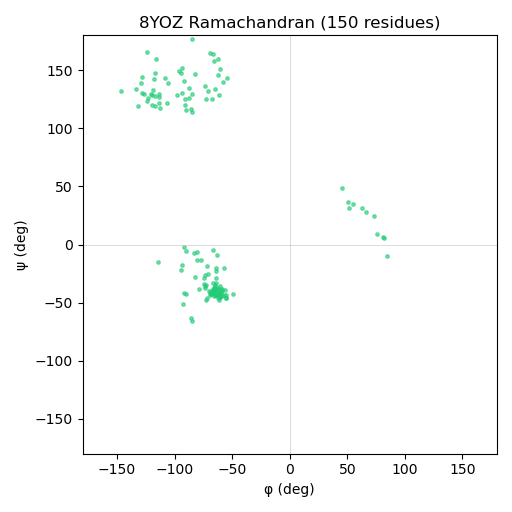7 C CA . ASP A 1 79 ? -22.22000 -5.23800 17.00700 1.000 54.96371 79 ASP A CA 1
ATOM 608 C C . ASP A 1 79 ? -22.95100 -5.99800 18.10900 1.000 48.06020 79 ASP A C 1
ATOM 609 O O . ASP A 1 79 ? -23.63700 -5.36900 18.91900 1.000 52.96523 79 ASP A O 1
ATOM 614 N N . LEU A 1 80 ? -22.82200 -7.32900 18.15400 1.000 48.39779 80 LEU A N 1
ATOM 615 C CA . LEU A 1 80 ? -23.32400 -8.10900 19.27700 1.000 48.07117 80 LEU A CA 1
ATOM 616 C C . LEU A 1 80 ? -22.62100 -7.74400 20.57800 1.000 52.86390 80 LEU A C 1
ATOM 617 O O . LEU A 1 80 ? -23.02500 -8.22500 21.64600 1.000 55.02351 80 LEU A O 1
ATOM 622 N N . PHE A 1 81 ? -21.56400 -6.94600 20.51600 1.000 50.52660 81 PHE A N 1
ATOM 623 C CA . PHE A 1 81 ? -20.91900 -6.43000 21.71800 1.000 47.63755 81 PHE A CA 1
ATOM 624 C C . PHE A 1 81 ? -21.33000 -4.98000 21.97100 1.000 57.45641 81 PHE A C 1
ATOM 625 O O . PHE A 1 81 ? -21.41600 -4.54200 23.12400 1.000 58.16820 81 PHE A O 1
ATOM 633 N N . MET B 1 1 ? -26.04100 -25.37500 36.47800 1.000 69.14979 1 MET B N 1
ATOM 634 C CA . MET B 1 1 ? -25.86500 -24.26100 35.54500 1.000 70.45404 1 MET B CA 1
ATOM 635 C C . MET B 1 1 ? -26.06900 -22.86700 36.16200 1.000 65.04396 1 MET B C 1
ATOM 636 O O . MET B 1 1 ? -26.97400 -22.14800 35.75300 1.000 64.85395 1 MET B O 1
ATOM 638 N N . PRO B 1 2 ? -25.21700 -22.46900 37.13900 1.000 69.48266 2 PRO B N 1
ATOM 639 C CA . PRO B 1 2 ? -25.32500 -21.10500 37.68300 1.000 60.29374 2 PRO B CA 1
ATOM 640 C C . PRO B 1 2 ? -24.57000 -20.04600 36.87900 1.000 64.31036 2 PRO B C 1
ATOM 641 O O . PRO B 1 2 ? -23.90100 -20.35900 35.88700 1.000 62.33287 2 PRO B O 1
ATOM 645 N N . LEU B 1 3 ? -24.68700 -18.78300 37.29800 1.000 63.67931 3 LEU B N 1
ATOM 646 C CA . LEU B 1 3 ? -23.96700 -17.68100 36.66800 1.000 56.58598 3 LEU B CA 1
ATOM 647 C C . LEU B 1 3 ? -22.47100 -17.79000 36.95100 1.000 51.52528 3 LEU B C 1
ATOM 648 O O . LEU B 1 3 ? -22.04200 -18.51900 37.84300 1.000 48.79154 3 LEU B O 1
ATOM 650 N N . LEU B 1 4 ? -21.67800 -17.04000 36.17900 1.000 50.81523 4 LEU B N 1
ATOM 651 C CA . LEU B 1 4 ? -20.21800 -17.07500 36.23100 1.000 46.12224 4 LEU B CA 1
ATOM 652 C C . LEU B 1 4 ? -19.67200 -15.79800 36.85900 1.000 40.80918 4 LEU B C 1
ATOM 653 O O . LEU B 1 4 ? -20.19800 -14.70700 36.62000 1.000 48.97571 4 LEU B O 1
ATOM 658 N N . LEU B 1 5 ? -18.60200 -15.93000 37.63400 1.000 42.02902 5 LEU B N 1
ATOM 659 C CA . LEU B 1 5 ? -18.03300 -14.80700 38.37500 1.000 42.61272 5 LEU B CA 1
ATOM 660 C C . LEU B 1 5 ? -16.96800 -14.08900 37.54700 1.000 36.34296 5 LEU B C 1
ATOM 661 O O . LEU B 1 5 ? -16.00900 -14.71100 37.08100 1.000 43.52616 5 LEU B O 1
ATOM 662 N N . CYS B 1 6 ? -17.14100 -12.77500 37.37800 1.000 36.89157 6 CYS B N 1
ATOM 663 C CA . CYS B 1 6 ? -16.185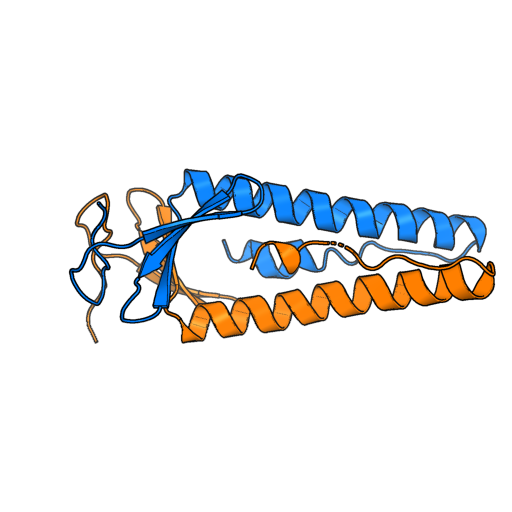00 -11.96400 36.65200 1.000 36.42068 6 CYS B CA 1
ATOM 664 C C . CYS B 1 6 ? -14.81800 -12.17400 37.29300 1.000 43.00826 6 CYS B C 1
ATOM 665 O O . CYS B 1 6 ? -14.74800 -12.33000 38.51500 1.000 44.39341 6 CYS B O 1
ATOM 668 N N . PRO B 1 7 ? -13.72000 -12.20900 36.53300 1.000 38.50326 7 PRO B N 1
ATOM 669 C CA . PRO B 1 7 ? -12.40900 -12.34200 37.18700 1.000 45.30279 7 PRO B CA 1
ATOM 670 C C . PRO B 1 7 ? -11.86000 -11.03500 37.73900 1.000 46.70393 7 PRO B C 1
ATOM 671 O O . PRO B 1 7 ? -10.90200 -11.07000 38.53200 1.000 54.61877 7 PRO B O 1
ATOM 675 N N . ASN B 1 8 ? -12.44300 -9.89300 37.36800 1.000 43.23911 8 ASN B N 1
ATOM 676 C CA . ASN B 1 8 ? -12.04400 -8.58400 37.88300 1.000 43.12669 8 ASN B CA 1
ATOM 677 C C . ASN B 1 8 ? -12.85700 -8.15000 39.10400 1.000 50.18875 8 ASN B C 1
ATOM 678 O O . ASN B 1 8 ? -12.29400 -7.78700 40.14800 1.000 51.42300 8 ASN B O 1
ATOM 683 N N . CYS B 1 9 ? -14.19000 -8.21000 38.98700 1.000 47.29967 9 CYS B N 1
ATOM 684 C CA . CYS B 1 9 ? -15.11700 -7.65200 39.96700 1.000 44.90239 9 CYS B CA 1
ATOM 685 C C . CYS B 1 9 ? -15.61400 -8.64600 41.00600 1.000 45.42227 9 CYS B C 1
ATOM 686 O O . CYS B 1 9 ? -16.11200 -8.22100 42.06000 1.000 51.45212 9 CYS B O 1
ATOM 689 N N . GLN B 1 10 ? -15.55900 -9.94900 40.73000 1.000 43.21129 10 GLN B N 1
ATOM 690 C CA . GLN B 1 10 ? -16.09500 -10.96000 41.65300 1.000 48.39835 10 GLN B CA 1
ATOM 691 C C . GLN B 1 10 ? -17.61300 -10.87900 41.81000 1.000 47.39651 10 GLN B C 1
ATOM 692 O O . GLN B 1 10 ? -18.16600 -11.27000 42.84200 1.000 50.83722 10 GLN B O 1
ATOM 693 N N . VAL B 1 11 ? -18.30400 -10.38800 40.78400 1.000 47.03249 11 VAL B N 1
ATOM 694 C CA . VAL B 1 11 ? -19.75500 -10.29500 40.77600 1.000 48.57242 11 VAL B CA 1
ATOM 695 C C . VAL B 1 11 ? -20.27900 -11.20000 39.66500 1.000 44.29727 11 VAL B C 1
ATOM 696 O O . VAL B 1 11 ? -19.56100 -11.53900 38.72400 1.000 39.30950 11 VAL B O 1
ATOM 700 N N . GLY B 1 12 ? -21.55200 -11.57100 39.77400 1.000 41.00945 12 GLY B N 1
ATOM 701 C CA . GLY B 1 12 ? -22.13200 -12.52200 38.83500 1.000 42.03176 12 GLY B CA 1
ATOM 702 C C . GLY B 1 12 ? -22.37400 -11.89500 37.46300 1.000 40.47485 12 GLY B C 1
ATOM 703 O O . GLY B 1 12 ? -22.87600 -10.77000 37.35900 1.000 40.00144 12 GLY B O 1
ATOM 704 N N . MET B 1 13 ? -22.02000 -12.62800 36.40400 1.000 35.83070 13 MET B N 1
ATOM 705 C CA . MET B 1 13 ? -22.07700 -12.09200 35.04700 1.000 33.74510 13 MET B CA 1
ATOM 706 C C . MET B 1 13 ? -23.39300 -12.44700 34.35100 1.000 36.10921 13 MET B C 1
ATOM 707 O O . MET B 1 13 ? -23.97100 -13.51900 34.55100 1.000 40.83757 13 MET B O 1
ATOM 712 N N . ARG B 1 14 ? -23.83500 -11.53600 33.49800 1.000 32.54295 14 ARG B N 1
ATOM 713 C CA . ARG B 1 14 ? -25.08300 -11.65500 32.76100 1.000 32.54155 14 ARG B CA 1
ATOM 714 C C . ARG B 1 14 ? -24.86300 -12.47700 31.49500 1.000 36.87958 14 ARG B C 1
ATOM 715 O O . ARG B 1 14 ? -23.94600 -12.18200 30.72800 1.000 35.03228 14 ARG B O 1
ATOM 723 N N . GLU B 1 15 ? -25.70200 -13.48900 31.26000 1.000 35.00405 15 GLU B N 1
ATOM 724 C CA . GLU B 1 15 ? -25.57900 -14.32900 30.06900 1.000 34.22141 15 GLU B CA 1
ATOM 725 C C . GLU B 1 15 ? -26.69300 -14.00000 29.08300 1.000 38.40713 15 GLU B C 1
ATOM 726 O O . GLU B 1 15 ? -27.87200 -14.11400 29.42200 1.000 35.95905 15 GLU B O 1
ATOM 732 N N . VAL B 1 16 ? -26.32200 -13.60900 27.86200 1.000 33.90643 16 VAL B N 1
ATOM 733 C CA . VAL B 1 16 ? -27.26800 -13.18400 26.82300 1.000 33.69402 16 VAL B CA 1
ATOM 734 C C . VAL B 1 16 ? -26.92800 -13.85300 25.49900 1.000 39.30578 16 VAL B C 1
ATOM 735 O O . VAL B 1 16 ? -25.77700 -13.80800 25.06000 1.000 32.85099 16 VAL B O 1
ATOM 739 N N . GLU B 1 17 ? -27.94100 -14.38900 24.81500 1.000 33.66508 17 GLU B N 1
ATOM 740 C CA . GLU B 1 17 ? -27.73400 -14.94800 23.48600 1.000 37.34593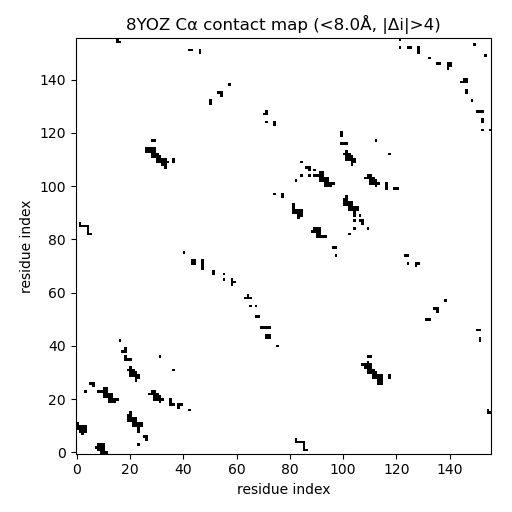 17 GLU B CA 1
ATOM 741 C C . GLU B 1 17 ? -27.95000 -13.85400 22.44100 1.000 40.13972 17 GLU B C 1
ATOM 742 O O . GLU B 1 17 ? -29.05900 -13.32800 22.31500 1.000 37.49390 17 GLU B O 1
ATOM 748 N N . ARG B 1 18 ? -26.88900 -13.51000 21.70100 1.000 37.35389 18 ARG B N 1
ATOM 749 C CA . ARG B 1 18 ? -26.92000 -12.47900 20.66300 1.000 36.57357 18 ARG B CA 1
ATOM 750 C C . ARG B 1 18 ? -26.38900 -13.06500 19.36200 1.000 44.67297 18 ARG B C 1
ATOM 751 O O . ARG B 1 18 ? -25.31000 -13.66400 19.34800 1.000 36.21952 18 ARG B O 1
ATOM 755 N N . ARG B 1 19 ? -27.14400 -12.88800 18.26600 1.000 42.14377 19 ARG B N 1
ATOM 756 C CA . ARG B 1 19 ? -26.78500 -13.47200 16.97100 1.000 42.93960 19 ARG B CA 1
ATOM 757 C C . ARG B 1 19 ? -26.50500 -14.97000 17.08800 1.000 39.48037 19 ARG B C 1
ATOM 758 O O . ARG B 1 19 ? -25.68300 -15.51600 16.35400 1.000 42.64409 19 ARG B O 1
ATOM 761 N N . GLY B 1 20 ? -27.18500 -15.64900 18.01300 1.000 40.11612 20 GLY B N 1
ATOM 762 C CA . GLY B 1 20 ? -26.99900 -17.07500 18.19400 1.000 39.53607 20 GLY B CA 1
ATOM 763 C C . GLY B 1 20 ? -25.79900 -17.47400 19.02300 1.000 36.20412 20 GLY B C 1
ATOM 764 O O . GLY B 1 20 ? -25.53000 -18.67700 19.15400 1.000 39.53025 20 GLY B O 1
ATOM 765 N N . VAL B 1 21 ? -25.08500 -16.51300 19.60500 1.000 35.70387 21 VAL B N 1
ATOM 766 C CA . VAL B 1 21 ? -23.86600 -16.76800 20.37900 1.000 34.52623 21 VAL B CA 1
ATOM 767 C C . VAL B 1 21 ? -24.13300 -16.40400 21.83400 1.000 31.26269 21 VAL B C 1
ATOM 768 O O . VAL B 1 21 ? -24.60000 -15.29400 22.11300 1.000 36.34613 21 VAL B O 1
ATOM 772 N N . LEU B 1 22 ? -23.80600 -17.31500 22.75500 1.000 29.77415 22 LEU B N 1
ATOM 773 C CA . LEU B 1 22 ? -23.98700 -17.06500 24.18800 1.000 30.85103 22 LEU B CA 1
ATOM 774 C C . LEU B 1 22 ? -22.76800 -16.31300 24.71300 1.000 36.64403 22 LEU B C 1
ATOM 775 O O . LEU B 1 22 ? -21.65500 -16.85900 24.72100 1.000 33.23139 22 LEU B O 1
ATOM 780 N N . ILE B 1 23 ? -22.96300 -15.06300 25.14500 1.000 31.28248 23 ILE B N 1
ATOM 781 C CA . ILE B 1 23 ? -21.88400 -14.25800 25.70400 1.000 31.15987 23 ILE B CA 1
ATOM 782 C C . ILE B 1 23 ? -22.21200 -13.94400 27.15700 1.000 32.06407 23 ILE B C 1
ATOM 783 O O . ILE B 1 23 ? -23.37600 -13.78500 27.53300 1.000 30.31049 23 ILE B O 1
ATOM 788 N N . ASP B 1 24 ? -21.17900 -13.83500 27.97700 1.000 30.43428 24 ASP B N 1
ATOM 789 C CA . ASP B 1 24 ? -21.33700 -13.42700 29.35600 1.000 29.56027 24 ASP B CA 1
ATOM 790 C C . ASP B 1 24 ? -20.67700 -12.06900 29.54200 1.000 34.01267 24 ASP B C 1
ATOM 791 O O . ASP B 1 24 ? -19.51800 -11.89600 29.17500 1.000 34.66814 24 ASP B O 1
ATOM 796 N N . VAL B 1 25 ? -21.41900 -11.10300 30.08400 1.000 31.42187 25 VAL B N 1
ATOM 797 C CA . VAL B 1 25 ? -20.94600 -9.73000 30.26000 1.000 30.18766 25 VAL B CA 1
ATOM 798 C C . VAL B 1 25 ? -21.04600 -9.35800 31.73200 1.000 31.73451 25 VAL B C 1
ATOM 799 O O . VAL B 1 25 ? -22.12400 -9.47000 32.33200 1.000 32.13982 25 VAL B O 1
ATOM 803 N N . CYS B 1 26 ? -19.93400 -8.89400 32.30600 1.000 30.91785 26 CYS B N 1
ATOM 804 C CA . CYS B 1 26 ? -19.97200 -8.34700 33.67000 1.000 31.94277 26 CYS B CA 1
ATOM 805 C C . CYS B 1 26 ? -20.77500 -7.05000 33.68200 1.000 34.80547 26 CYS B C 1
ATOM 806 O O . CYS B 1 26 ? -20.46300 -6.13100 32.90900 1.000 33.13231 26 CYS B O 1
ATOM 809 N N . PRO B 1 27 ? -21.81300 -6.92400 34.51600 1.000 38.43486 27 PRO B N 1
ATOM 810 C CA . PRO B 1 27 ? -22.59000 -5.67600 34.51800 1.000 35.24071 27 PRO B CA 1
ATOM 811 C C . PRO B 1 27 ? -21.84400 -4.50700 35.12600 1.000 39.43094 27 PRO B C 1
ATOM 812 O O . PRO B 1 27 ? -22.23600 -3.35200 34.89400 1.000 38.15687 27 PRO B O 1
ATOM 816 N N . GLN B 1 28 ? -20.79100 -4.76800 35.90000 1.000 37.08554 28 GLN B N 1
ATOM 817 C CA . GLN B 1 28 ? -20.05300 -3.72600 36.60200 1.000 39.28006 28 GLN B CA 1
ATOM 818 C C . GLN B 1 28 ? -18.87500 -3.17900 35.79300 1.000 44.92157 28 GLN B C 1
ATOM 819 O O . GLN B 1 28 ? -18.65500 -1.96300 35.78700 1.000 42.32657 28 GLN B O 1
ATOM 825 N N . CYS B 1 29 ? -18.10600 -4.04000 35.10200 1.000 40.80053 29 CYS B N 1
ATOM 826 C CA . CYS B 1 29 ? -16.96200 -3.59000 34.30900 1.000 35.14736 29 CYS B CA 1
ATOM 827 C C . CYS B 1 29 ? -17.12100 -3.81100 32.81200 1.000 39.75927 29 CYS B C 1
ATOM 828 O O . CYS B 1 29 ? -16.38800 -3.19300 32.02600 1.000 41.76644 29 CYS B O 1
ATOM 831 N N . GLY B 1 30 ? -18.07500 -4.63500 32.39300 1.000 37.78067 30 GLY B N 1
ATOM 832 C CA . GLY B 1 30 ? -18.30000 -4.85700 30.97600 1.000 37.23837 30 GLY B CA 1
ATOM 833 C C . GLY B 1 30 ? -17.29200 -5.74900 30.27800 1.000 31.92233 30 GLY B C 1
ATOM 834 O O . GLY B 1 30 ? -17.32300 -5.83000 29.05300 1.000 34.20179 30 GLY B O 1
ATOM 835 N N . GLY B 1 31 ? -16.39700 -6.41900 30.99800 1.000 37.60833 31 GLY B N 1
ATOM 836 C CA . GLY B 1 31 ? -15.62900 -7.48200 30.37000 1.000 30.87201 31 GLY B CA 1
ATOM 837 C C . GLY B 1 31 ? -16.53900 -8.59800 29.88900 1.000 31.17969 31 GLY B C 1
ATOM 838 O O . GLY B 1 31 ? -17.66800 -8.75000 30.36900 1.000 29.63926 31 GLY B O 1
ATOM 839 N N . VAL B 1 32 ? -16.04300 -9.40400 28.94800 1.000 27.90266 32 VAL B N 1
ATOM 840 C CA . VAL B 1 32 ? -16.83700 -10.45100 28.30700 1.000 27.68696 32 VAL B CA 1
ATOM 841 C C . VAL B 1 32 ? -16.09000 -11.78100 28.36400 1.000 30.93707 32 VAL B C 1
ATOM 842 O O . VAL B 1 32 ? -14.87000 -11.85000 28.13300 1.000 28.50965 32 VAL B O 1
ATOM 846 N N . TRP B 1 33 ? -16.83900 -12.84200 28.64100 1.000 28.38895 33 TRP B N 1
ATOM 847 C CA . TRP B 1 33 ? -16.33700 -14.21100 28.68100 1.000 28.68576 33 TRP B CA 1
ATOM 848 C C . TRP B 1 33 ? -17.04200 -15.01200 27.59500 1.000 30.00307 33 TRP B C 1
ATOM 849 O O . TRP B 1 33 ? -18.28000 -14.99800 27.52100 1.000 30.56116 33 TRP B O 1
ATOM 860 N N . LEU B 1 34 ? -16.26100 -15.69000 26.73900 1.000 30.72235 34 LEU B N 1
ATOM 861 C CA . LEU B 1 34 ? -16.80200 -16.61800 25.74600 1.000 32.14133 34 LEU B CA 1
ATOM 862 C C . LEU B 1 34 ? -16.29600 -18.02500 26.02400 1.000 33.44973 34 LEU B C 1
ATOM 863 O O . LEU B 1 34 ? -15.08200 -18.26400 26.01700 1.000 32.78923 34 LEU B O 1
ATOM 868 N N . ASP B 1 35 ? -17.21500 -18.95600 26.27900 1.000 30.20320 35 ASP B N 1
ATOM 869 C CA . ASP B 1 35 ? -16.81400 -20.35700 26.37900 1.000 33.01601 35 ASP B CA 1
ATOM 870 C C . ASP B 1 35 ? -16.33200 -20.82300 25.00400 1.000 30.76959 35 ASP B C 1
ATOM 871 O O . ASP B 1 35 ? -16.64400 -20.20900 23.98400 1.000 31.29766 35 ASP B O 1
ATOM 876 N N . LYS B 1 36 ? -15.52300 -21.89300 24.98400 1.000 34.54602 36 LYS B N 1
ATOM 877 C CA . LYS B 1 36 ? -14.77100 -22.21200 23.76400 1.000 35.40307 36 LYS B CA 1
ATOM 878 C C . LYS B 1 36 ? -15.70000 -22.50200 22.59200 1.000 34.68189 36 LYS B C 1
ATOM 879 O O . LYS B 1 36 ? -15.46300 -22.03300 21.47200 1.000 34.02984 36 LYS B O 1
ATOM 885 N N . GLY B 1 37 ? -16.78100 -23.25000 22.83200 1.000 35.80141 37 GLY B N 1
ATOM 886 C CA . GLY B 1 37 ? -17.71800 -23.54100 21.75400 1.000 33.49138 37 GLY B CA 1
ATOM 887 C C . GLY B 1 37 ? -18.41900 -22.31200 21.19900 1.000 34.80213 37 GLY B C 1
ATOM 888 O O . GLY B 1 37 ? -18.81600 -22.29300 20.02700 1.000 34.45110 37 GLY B O 1
ATOM 889 N N . GLU B 1 38 ? -18.60700 -21.27900 22.02800 1.000 31.75958 38 GLU B N 1
ATOM 890 C CA . GLU B 1 38 ? -19.24100 -20.04600 21.56100 1.000 31.44271 38 GLU B CA 1
ATOM 891 C C . GLU B 1 38 ? -18.25600 -19.16900 20.78800 1.000 34.90237 38 GLU B C 1
ATOM 892 O O . GLU B 1 38 ? -18.62500 -18.53700 19.78200 1.000 31.31257 38 GLU B O 1
ATOM 898 N N . LEU B 1 39 ? -17.00100 -19.11500 21.24000 1.000 29.40475 39 LEU B N 1
ATOM 899 C CA . LEU B 1 39 ? -15.95500 -18.47900 20.44000 1.000 31.78260 39 LEU B CA 1
ATOM 900 C C . LEU B 1 39 ? -15.89100 -19.09800 19.05200 1.000 30.43718 39 LEU B C 1
ATOM 901 O O . LEU B 1 39 ? -15.80300 -18.38600 18.03900 1.000 34.97630 39 LEU B O 1
ATOM 906 N N . GLU B 1 40 ? -15.97600 -20.42700 18.98000 1.000 32.15193 40 GLU B N 1
ATOM 907 C CA . GLU B 1 40 ? -15.87600 -21.11500 17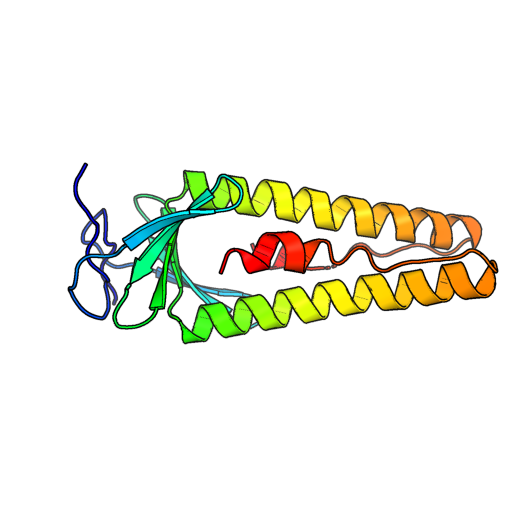.69400 1.000 35.26122 40 GLU B CA 1
ATOM 908 C C . GLU B 1 40 ? -17.00800 -20.72200 16.74700 1.000 36.60081 40 GLU B C 1
ATOM 909 O O . GLU B 1 40 ? -16.79200 -20.58700 15.53500 1.000 31.67785 40 GLU B O 1
ATOM 915 N N . LYS B 1 41 ? -18.22500 -20.52500 17.27300 1.000 34.27759 41 LYS B N 1
ATOM 916 C CA . LYS B 1 41 ? -19.33300 -20.08100 16.42300 1.000 33.02332 41 LYS B CA 1
ATOM 917 C C . LYS B 1 41 ? -19.10300 -18.67100 15.90400 1.000 34.59050 41 LYS B C 1
ATOM 918 O O . LYS B 1 41 ? -19.39900 -18.37400 14.74000 1.000 38.64206 41 LYS B O 1
ATOM 924 N N . LEU B 1 42 ? -18.60900 -17.78100 16.76400 1.000 33.17018 42 LEU B N 1
ATOM 925 C CA . LEU B 1 42 ? -18.31200 -16.42000 16.33600 1.000 36.42984 42 LEU B CA 1
ATOM 926 C C . LEU B 1 42 ? -17.26400 -16.41000 15.22400 1.000 39.77277 42 LEU B C 1
ATOM 927 O O . LEU B 1 42 ? -17.43300 -15.73500 14.20200 1.000 41.52271 42 LEU B O 1
ATOM 932 N N . LEU B 1 43 ? -16.19300 -17.19300 15.38600 1.000 35.91381 43 LEU B N 1
ATOM 933 C CA . LEU B 1 43 ? -15.06900 -17.15300 14.44100 1.000 34.37251 43 LEU B CA 1
ATOM 934 C C . LEU B 1 43 ? -15.39400 -17.84500 13.12400 1.000 42.15027 43 LEU B C 1
ATOM 935 O O . LEU B 1 43 ? -14.82000 -17.50000 12.08000 1.000 40.62297 43 LEU B O 1
ATOM 940 N N . ALA B 1 44 ? -16.28400 -18.83900 13.15100 1.000 41.02198 44 ALA B N 1
ATOM 941 C CA . ALA B 1 44 ? -16.70500 -19.47900 11.90900 1.000 38.66042 44 ALA B CA 1
ATOM 942 C C . ALA B 1 44 ? -17.44700 -18.49900 11.01900 1.000 43.28572 44 ALA B C 1
ATOM 943 O O . ALA B 1 44 ? -17.22900 -18.46800 9.80500 1.000 43.59614 44 ALA B O 1
ATOM 945 N N . GLU B 1 45 ? -18.33700 -17.69500 11.60400 1.000 40.67089 45 GLU B N 1
ATOM 946 C CA . GLU B 1 45 ? -19.05300 -16.70300 10.81100 1.000 45.58012 45 GLU B CA 1
ATOM 947 C C . GLU B 1 45 ? -18.11800 -15.59500 10.33900 1.000 42.89884 45 GLU B C 1
ATOM 948 O O . GLU B 1 45 ? -18.19400 -15.16700 9.18400 1.000 41.27051 45 GLU B O 1
ATOM 954 N N . ALA B 1 46 ? -17.24100 -15.10200 11.22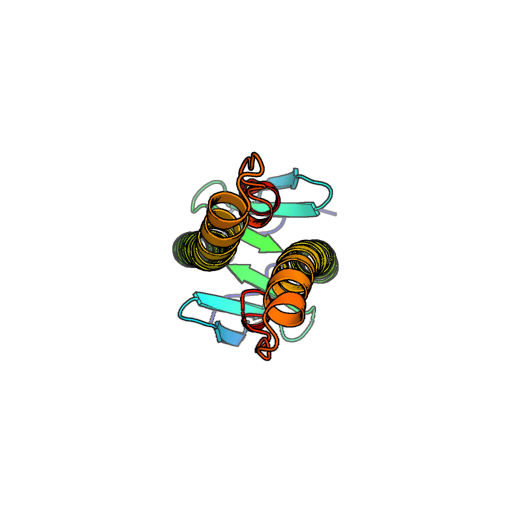000 1.000 38.61881 46 ALA B N 1
ATOM 955 C CA . ALA B 1 46 ? -16.27300 -14.09200 10.80400 1.000 41.26779 46 ALA B CA 1
ATOM 956 C C . ALA B 1 46 ? -15.44200 -14.58000 9.62600 1.000 38.35101 46 ALA B C 1
ATOM 957 O O . ALA B 1 46 ? -15.13300 -13.81000 8.71000 1.000 39.56737 46 ALA B O 1
ATOM 959 N N . GLU B 1 47 ? -15.07400 -15.85900 9.63300 1.000 36.11911 47 GLU B N 1
ATOM 960 C CA . GLU B 1 47 ? -14.31600 -16.42800 8.52800 1.000 40.43041 47 GLU B CA 1
ATOM 961 C C . GLU B 1 47 ? -15.12200 -16.40100 7.23500 1.000 42.99142 47 GLU B C 1
ATOM 962 O O . GLU B 1 47 ? -14.56800 -16.14100 6.15900 1.000 44.25748 47 GLU B O 1
ATOM 968 N N . GLU B 1 48 ? -16.42600 -16.68200 7.32200 1.000 39.68843 48 GLU B N 1
ATOM 969 C CA . GLU B 1 48 ? -17.29900 -16.57500 6.15700 1.000 40.81579 48 GLU B CA 1
ATOM 970 C C . GLU B 1 48 ? -17.33400 -15.14600 5.63800 1.000 45.53255 48 GLU B C 1
ATOM 971 O O . GLU B 1 48 ? -17.19900 -14.90900 4.43200 1.000 48.59706 48 GLU B O 1
ATOM 977 N N . VAL B 1 49 ? -17.52600 -14.17900 6.54400 1.000 44.39326 49 VAL B N 1
ATOM 978 C CA . VAL B 1 49 ? -17.58900 -12.77200 6.15100 1.000 43.22468 49 VAL B CA 1
ATOM 979 C C . VAL B 1 49 ? -16.33100 -12.38000 5.38900 1.000 44.22452 49 VAL B C 1
ATOM 980 O O . VAL B 1 49 ? -16.39600 -11.73400 4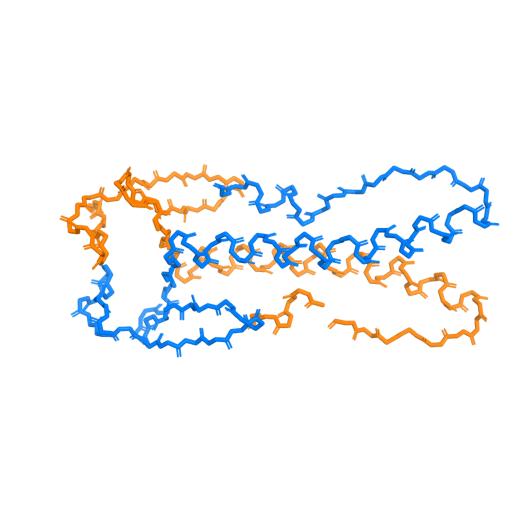.33700 1.000 45.29023 49 VAL B O 1
ATOM 984 N N . GLU B 1 50 ? -15.16600 -12.77700 5.91100 1.000 42.21216 50 GLU B N 1
ATOM 985 C CA . GLU B 1 50 ? -13.90300 -12.43700 5.27000 1.000 41.27617 50 GLU B CA 1
ATOM 986 C C . GLU B 1 50 ? -13.76000 -13.13400 3.92200 1.000 46.60480 50 GLU B C 1
ATOM 987 O O . GLU B 1 50 ? -13.27000 -12.53800 2.95300 1.000 45.29294 50 GLU B O 1
ATOM 993 N N . ARG B 1 51 ? -14.17100 -14.40200 3.84200 1.000 43.78104 51 ARG B N 1
ATOM 994 C CA . ARG B 1 51 ? -14.05400 -15.13100 2.58000 1.000 46.51557 51 ARG B CA 1
ATOM 995 C C . ARG B 1 51 ? -14.82600 -14.43500 1.46400 1.000 48.25153 51 ARG B C 1
ATOM 996 O O . ARG B 1 51 ? -14.30600 -14.26600 0.35500 1.000 49.73354 51 ARG B O 1
ATOM 999 N N . ARG B 1 52 ? -16.05500 -13.99500 1.74500 1.000 44.47162 52 ARG B N 1
ATOM 1000 C CA . ARG B 1 52 ? -16.86500 -13.36400 0.70200 1.000 50.10685 52 ARG B CA 1
ATOM 1001 C C . ARG B 1 52 ? -16.23000 -12.06400 0.21100 1.000 50.15077 52 ARG B C 1
ATOM 1002 O O . ARG B 1 52 ? -16.18300 -11.80400 -0.99800 1.000 51.90432 52 ARG B O 1
ATOM 1004 N N . TYR B 1 53 ? -15.73400 -11.23800 1.13400 1.000 40.40300 53 TYR B N 1
ATOM 1005 C CA . TYR B 1 53 ? -15.02300 -10.01600 0.76400 1.000 43.37164 53 TYR B CA 1
ATOM 1006 C C . TYR B 1 53 ? -13.85200 -10.31500 -0.16300 1.000 47.03064 53 TYR B C 1
ATOM 1007 O O . TYR B 1 53 ? -13.64900 -9.62800 -1.17200 1.000 49.55098 53 TYR B O 1
ATOM 1016 N N . GLU B 1 54 ? -13.06000 -11.33900 0.17400 1.000 42.91385 54 GLU B N 1
ATOM 1017 C CA . GLU B 1 54 ? -11.82300 -11.60200 -0.55900 1.000 48.02136 54 GLU B CA 1
ATOM 1018 C C . GLU B 1 54 ? -12.09600 -12.22800 -1.92500 1.000 46.71121 54 GLU B C 1
ATOM 1019 O O . GLU B 1 54 ? -11.36200 -11.97900 -2.89000 1.000 50.36805 54 GLU B O 1
ATOM 1025 N N . GLU B 1 55 ? -13.13200 -13.05900 -2.02400 1.000 45.97567 55 GLU B N 1
ATOM 1026 C CA . GLU B 1 55 ? -13.50500 -13.60900 -3.32700 1.000 48.27418 55 GLU B CA 1
ATOM 1027 C C . GLU B 1 55 ? -14.00000 -12.51500 -4.26800 1.000 48.91816 55 GLU B C 1
ATOM 1028 O O . GLU B 1 55 ? -13.69500 -12.53400 -5.46700 1.000 50.55542 55 GLU B O 1
ATOM 1034 N N . GLU B 1 56 ? -14.78100 -11.55800 -3.74900 1.000 47.19962 56 GLU B N 1
ATOM 1035 C CA . GLU B 1 56 ? -15.27000 -10.46200 -4.58300 1.000 48.89809 56 GLU B CA 1
ATOM 1036 C C . GLU B 1 56 ? -14.11500 -9.62600 -5.12000 1.000 49.50037 56 GLU B C 1
ATOM 1037 O O . GLU B 1 56 ? -14.10800 -9.25400 -6.29700 1.000 46.36455 56 GLU B O 1
ATOM 1043 N N . LEU B 1 57 ? -13.13100 -9.32300 -4.26600 1.000 45.74007 57 LEU B N 1
ATOM 1044 C CA . LEU B 1 57 ? -11.93100 -8.61500 -4.70100 1.000 46.19974 57 LEU B CA 1
ATOM 1045 C C . LEU B 1 57 ? -11.10200 -9.47300 -5.64900 1.000 52.77440 57 LEU B C 1
ATOM 1046 O O . LEU B 1 57 ? -10.42600 -8.94800 -6.54600 1.000 47.08177 57 LEU B O 1
ATOM 1051 N N . GLU B 1 58 ? -11.12100 -10.78900 -5.43400 1.000 53.38338 58 GLU B N 1
ATOM 1052 C CA . GLU B 1 58 ? -10.35800 -11.71600 -6.26000 1.000 55.67132 58 GLU B CA 1
ATOM 1053 C C . GLU B 1 58 ? -10.79600 -11.60500 -7.71000 1.000 45.71489 58 GLU B C 1
ATOM 1054 O O . GLU B 1 58 ? -9.96300 -11.59900 -8.62300 1.000 50.25621 58 GLU B O 1
ATOM 1060 N N . GLY B 1 59 ? -12.10900 -11.48100 -7.93100 1.000 50.24825 59 GLY B N 1
ATOM 1061 C CA . GLY B 1 59 ? -12.62700 -11.38600 -9.28700 1.000 49.71444 59 GLY B CA 1
ATOM 1062 C C . GLY B 1 59 ? -12.22700 -10.10000 -9.98200 1.000 50.51115 59 GLY B C 1
ATOM 1063 O O . GLY B 1 59 ? -11.87300 -10.11400 -11.16300 1.000 47.59603 59 GLY B O 1
ATOM 1064 N N . PHE B 1 60 ? -12.27400 -8.97200 -9.26500 1.000 48.48629 60 PHE B N 1
ATOM 1065 C CA . PHE B 1 60 ? -11.85500 -7.70900 -9.86800 1.000 46.11106 60 PHE B CA 1
ATOM 1066 C C . PHE B 1 60 ? -10.38300 -7.75200 -10.26900 1.000 50.19269 60 PHE B C 1
ATOM 1067 O O . PHE B 1 60 ? -10.02000 -7.32300 -11.37100 1.000 51.91234 60 PHE B O 1
ATOM 1075 N N . TYR B 1 61 ? -9.52800 -8.28900 -9.40000 1.000 46.52223 61 TYR B N 1
ATOM 1076 C CA . TYR B 1 61 ? -8.11300 -8.42600 -9.73100 1.000 50.12826 61 TYR B CA 1
ATOM 1077 C C . TYR B 1 61 ? -7.90800 -9.37100 -10.91000 1.000 49.66949 61 TYR B C 1
ATOM 1078 O O . TYR B 1 61 ? -7.09900 -9.09700 -11.80700 1.000 50.56904 61 TYR B O 1
ATOM 1087 N N . ARG B 1 62 ? -8.61900 -10.50000 -10.91900 1.000 48.12660 62 ARG B N 1
ATOM 1088 C CA . ARG B 1 62 ? -8.42800 -11.47800 -11.98600 1.000 52.12549 62 ARG B CA 1
ATOM 1089 C C . ARG B 1 62 ? -8.77900 -10.88500 -13.34600 1.000 57.77266 62 ARG B C 1
ATOM 1090 O O . ARG B 1 62 ? -8.09700 -11.15600 -14.34200 1.000 58.28572 62 ARG B O 1
ATOM 1093 N N . LYS B 1 63 ? -9.82600 -10.05400 -13.40500 1.000 53.90213 63 LYS B N 1
ATOM 1094 C CA . LYS B 1 63 ? -10.17100 -9.37900 -14.65500 1.000 55.62842 63 LYS B CA 1
ATOM 1095 C C . LYS B 1 63 ? -9.07300 -8.42200 -15.10200 1.000 55.25067 63 LYS B C 1
ATOM 1096 O O . LYS B 1 63 ? -8.85300 -8.24800 -16.30600 1.000 55.03398 63 LYS B O 1
ATOM 1099 N N . GLU B 1 64 ? -8.37100 -7.80000 -14.15400 1.000 57.14511 64 GLU B N 1
ATOM 1100 C CA . GLU B 1 64 ? -7.29100 -6.87000 -14.46200 1.000 58.90739 64 GLU B CA 1
ATOM 1101 C C . GLU B 1 64 ? -5.97300 -7.55900 -14.79500 1.000 57.36545 64 GLU B C 1
ATOM 1102 O O . GLU B 1 64 ? -5.01500 -6.87200 -15.16000 1.000 61.97192 64 GLU B O 1
ATOM 1108 N N . GLY B 1 65 ? -5.88500 -8.88000 -14.65900 1.000 52.82697 65 GLY B N 1
ATOM 1109 C CA . GLY B 1 65 ? -4.61200 -9.54400 -14.88500 1.000 58.26553 65 GLY B CA 1
ATOM 1110 C C . GLY B 1 65 ? -3.57700 -9.33000 -13.79800 1.000 57.79992 65 GLY B C 1
ATOM 1111 O O . GLY B 1 65 ? -2.38000 -9.45300 -14.07100 1.000 61.20289 65 GLY B O 1
ATOM 1112 N N . LYS B 1 66 ? -4.00500 -9.02100 -12.56900 1.000 55.12624 66 LYS B N 1
ATOM 1113 C CA . LYS B 1 66 ? -3.15400 -8.76200 -11.41400 1.000 56.27977 66 LYS B CA 1
ATOM 1114 C C . LYS B 1 66 ? -3.41900 -9.78200 -10.30900 1.000 51.54573 66 LYS B C 1
ATOM 1115 O O . LYS B 1 66 ? -4.56500 -10.19400 -10.11700 1.000 52.21456 66 LYS B O 1
ATOM 1121 N N . PRO B 1 67 ? -2.39000 -10.22300 -9.58700 1.000 53.80274 67 PRO B N 1
ATOM 1122 C CA . PRO B 1 67 ? -2.60500 -11.20600 -8.52300 1.000 47.27034 67 PRO B CA 1
ATOM 1123 C C . PRO B 1 67 ? -3.06200 -10.52800 -7.24600 1.000 52.12996 67 PRO B C 1
ATOM 1124 O O . PRO B 1 67 ? -2.67500 -9.39900 -6.93600 1.000 54.51255 67 PRO B O 1
ATOM 1128 N N . TYR B 1 68 ? -3.89700 -11.23700 -6.49800 1.000 46.39858 68 TYR B N 1
ATOM 1129 C CA . TYR B 1 68 ? -4.50800 -10.68600 -5.29800 1.000 48.41262 68 TYR B CA 1
ATOM 1130 C C . TYR B 1 68 ? -3.94900 -11.41800 -4.09000 1.000 53.64484 68 TYR B C 1
ATOM 1131 O O . TYR B 1 68 ? -4.15600 -12.62800 -3.94700 1.000 55.02204 68 TYR B O 1
ATOM 1140 N N . LYS B 1 69 ? -3.26000 -10.68600 -3.22100 1.000 50.33711 69 LYS B N 1
ATOM 1141 C CA . LYS B 1 69 ? -2.64700 -11.26900 -2.03300 1.000 49.48297 69 LYS B CA 1
ATOM 1142 C C . LYS B 1 69 ? -3.67000 -11.31400 -0.90600 1.000 53.65564 69 LYS B C 1
ATOM 1143 O O . LYS B 1 69 ? -4.13600 -10.26500 -0.44700 1.000 56.61585 69 LYS B O 1
ATOM 1145 N N . ARG B 1 70 ? -4.01500 -12.52400 -0.46100 1.000 48.47305 70 ARG B N 1
ATOM 1146 C CA . ARG B 1 70 ? -4.99400 -12.68000 0.60800 1.000 55.75150 70 ARG B CA 1
ATOM 1147 C C . ARG B 1 70 ? -4.47000 -12.07900 1.90600 1.000 64.26513 70 ARG B C 1
ATOM 1148 O O . ARG B 1 70 ? -3.32300 -12.31400 2.29900 1.000 65.52580 70 ARG B O 1
ATOM 1151 N N . LYS B 1 71 ? -5.31700 -11.29800 2.57600 1.000 59.20069 71 LYS B N 1
ATOM 1152 C CA . LYS B 1 71 ? -4.95900 -10.71800 3.86900 1.000 62.11197 71 LYS B CA 1
ATOM 1153 C C . LYS B 1 71 ? -5.53500 -11.55700 5.00800 1.000 58.48388 71 LYS B C 1
ATOM 1154 O O . LYS B 1 71 ? -4.79400 -12.16700 5.78200 1.000 65.20692 71 LYS B O 1
ATOM 1156 C CA . GLY B 1 73 ? -7.01200 -9.70700 7.33900 1.000 47.83340 73 GLY B CA 1
ATOM 1157 C C . GLY B 1 73 ? -7.41600 -9.86100 8.79300 1.000 54.12944 73 GLY B C 1
ATOM 1158 O O . GLY B 1 73 ? -6.59600 -9.65500 9.67800 1.000 60.88416 73 GLY B O 1
ATOM 1159 N N . PHE B 1 74 ? -8.67900 -10.22800 9.04200 1.000 47.48854 74 PHE B N 1
ATOM 1160 C CA . PHE B 1 74 ? -9.20400 -10.31700 10.40100 1.000 52.45163 74 PHE B CA 1
ATOM 1161 C C . PHE B 1 74 ? -9.01200 -11.69700 11.02300 1.000 55.15058 74 PHE B C 1
ATOM 1162 O O . PHE B 1 74 ? -8.65800 -11.79100 12.20100 1.000 55.93505 74 PHE B O 1
ATOM 1170 N N . MET B 1 75 ? -9.26100 -12.77600 10.27200 1.000 51.06669 75 MET B N 1
ATOM 1171 C CA . MET B 1 75 ? -9.01900 -14.10800 10.81600 1.000 55.89112 75 MET B CA 1
ATOM 1172 C C . MET B 1 75 ? -7.58400 -14.28000 11.27500 1.000 58.95895 75 MET B C 1
ATOM 1173 O O . MET B 1 75 ? -7.31200 -15.17000 12.09100 1.000 63.08755 75 MET B O 1
ATOM 1178 N N . LYS B 1 76 ? -6.66800 -13.43800 10.78400 1.000 53.46596 76 LYS B N 1
ATOM 1179 C CA . LYS B 1 76 ? -5.26500 -13.53300 11.16900 1.000 62.18638 76 LYS B CA 1
ATOM 1180 C C . LYS B 1 76 ? -5.06200 -13.25500 12.64800 1.000 61.32400 76 LYS B C 1
ATOM 1181 O O . LYS B 1 76 ? -4.05300 -13.68800 13.21600 1.000 65.17185 76 LYS B O 1
ATOM 1182 N N . LEU B 1 77 ? -5.99800 -12.54700 13.28100 1.000 61.31867 77 LEU B N 1
ATOM 1183 C CA . LEU B 1 77 ? -5.93500 -12.36100 14.72500 1.000 58.60713 77 LEU B CA 1
ATOM 1184 C C . LEU B 1 77 ? -6.08900 -13.69100 15.45300 1.000 62.68508 77 LEU B C 1
ATOM 1185 O O . LEU B 1 77 ? -5.34600 -13.98700 16.39300 1.000 69.72764 77 LEU B O 1
ATOM 1188 N N . PHE B 1 78 ? -7.03000 -14.51900 15.01800 1.000 62.87739 78 PHE B N 1
ATOM 1189 C CA . PHE B 1 78 ? -7.33900 -15.73900 15.75400 1.000 63.71687 78 PHE B CA 1
ATOM 1190 C C . PHE B 1 78 ? -6.68300 -16.97900 15.15100 1.000 70.88083 78 PHE B C 1
ATOM 1191 O O . PHE B 1 78 ? -6.45700 -17.97500 15.84400 1.000 73.26282 78 PHE B O 1
#